Protein AF-A0A6L5R1G2-F1 (afdb_monomer)

Solvent-accessible surface area (backbone 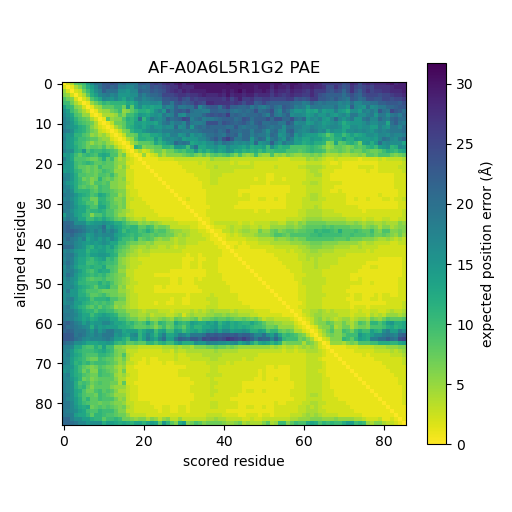atoms only — not comparable to full-atom values): 4821 Å² total; per-residue (Å²): 144,82,80,94,79,56,59,39,70,44,96,87,71,47,75,26,60,32,67,38,18,50,53,16,26,53,51,42,51,52,51,47,61,73,70,47,59,96,82,54,52,70,70,55,51,25,52,50,26,47,55,50,32,54,54,55,69,69,60,73,50,85,90,61,74,46,75,58,52,53,18,18,50,49,19,18,41,53,46,24,50,55,50,41,70,107

Nearest PDB structures (foldseek):
  4zvb-assembly2_D  TM=3.320E-01  e=7.912E+00  Escherichia coli K-12

Mean predicted aligned error: 7.52 Å

Secondary structure (DSSP, 8-state):
---SS-EEE-TTS-EEEHHHHHHHHHHHHHHHHHHS-TT--HHHHHHHHHHHHHHHHHPPPTTS--HHHHHHHHHHHHHHHHHHT-

Organism: NCBI:txid2666141

Foldseek 3Di:
DDQPPDFDQFPVRDTARVVLLQLLLVVLVVVLVVVDDPPHDLVRSLVSLVVSLVVLVPDDDDPHDDSSSVSSSSSSNRNSVVSNVD

Structure (mmCIF, N/CA/C/O backbone):
data_AF-A0A6L5R1G2-F1
#
_entry.id   AF-A0A6L5R1G2-F1
#
loop_
_atom_site.group_PDB
_atom_site.id
_atom_site.type_symbol
_atom_site.label_atom_id
_atom_site.label_alt_id
_atom_site.label_comp_id
_atom_site.label_asym_id
_atom_site.label_entity_id
_atom_site.label_seq_id
_atom_site.pdbx_PDB_ins_code
_atom_site.Cartn_x
_atom_site.Cartn_y
_atom_site.Cartn_z
_atom_site.occupancy
_atom_site.B_iso_or_equiv
_atom_site.auth_seq_id
_atom_site.auth_comp_id
_atom_site.auth_asym_id
_atom_site.auth_atom_id
_atom_site.pdbx_PDB_model_num
ATOM 1 N N . MET A 1 1 ? 28.920 -0.384 -6.966 1.00 40.00 1 MET A N 1
ATOM 2 C CA . MET A 1 1 ? 28.183 -1.137 -8.002 1.00 40.00 1 MET A CA 1
ATOM 3 C C . MET A 1 1 ? 27.759 -2.462 -7.390 1.00 40.00 1 MET A C 1
ATOM 5 O O . MET A 1 1 ? 28.514 -3.419 -7.430 1.00 40.00 1 MET A O 1
ATOM 9 N N . GLY A 1 2 ? 26.608 -2.473 -6.731 1.00 48.91 2 GLY A N 1
ATOM 10 C CA . GLY A 1 2 ? 25.921 -3.673 -6.256 1.00 48.91 2 GLY A CA 1
ATOM 11 C C . GLY A 1 2 ? 24.469 -3.589 -6.728 1.00 48.91 2 GLY A C 1
ATOM 12 O O . GLY A 1 2 ? 24.070 -2.544 -7.229 1.00 48.91 2 GLY A O 1
ATOM 13 N N . ASP A 1 3 ? 23.705 -4.662 -6.559 1.00 42.81 3 ASP A N 1
ATOM 14 C CA . ASP A 1 3 ? 22.228 -4.667 -6.591 1.00 42.81 3 ASP A CA 1
ATOM 15 C C . ASP A 1 3 ? 21.541 -5.139 -7.885 1.00 42.81 3 ASP A C 1
ATOM 17 O O . ASP A 1 3 ? 20.343 -4.935 -8.061 1.00 42.81 3 ASP A O 1
ATOM 21 N N . ALA A 1 4 ? 22.235 -5.884 -8.753 1.00 50.81 4 ALA A N 1
ATOM 22 C CA . ALA A 1 4 ? 21.569 -6.643 -9.825 1.00 50.81 4 ALA A CA 1
ATOM 23 C C . ALA A 1 4 ? 20.965 -7.993 -9.361 1.00 50.81 4 ALA A C 1
ATOM 25 O O . ALA A 1 4 ? 20.314 -8.671 -10.151 1.00 50.81 4 ALA A O 1
ATOM 26 N N . THR A 1 5 ? 21.164 -8.408 -8.103 1.00 53.88 5 THR A N 1
ATOM 27 C CA . THR A 1 5 ? 20.864 -9.784 -7.644 1.00 53.88 5 THR A CA 1
ATOM 28 C C . THR A 1 5 ? 19.776 -9.924 -6.580 1.00 53.88 5 THR A C 1
ATOM 30 O O . THR A 1 5 ? 19.397 -11.050 -6.266 1.0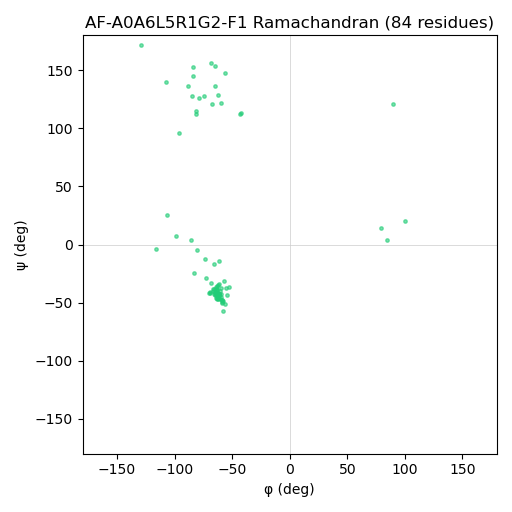0 53.88 5 THR A O 1
ATOM 33 N N . SER A 1 6 ? 19.206 -8.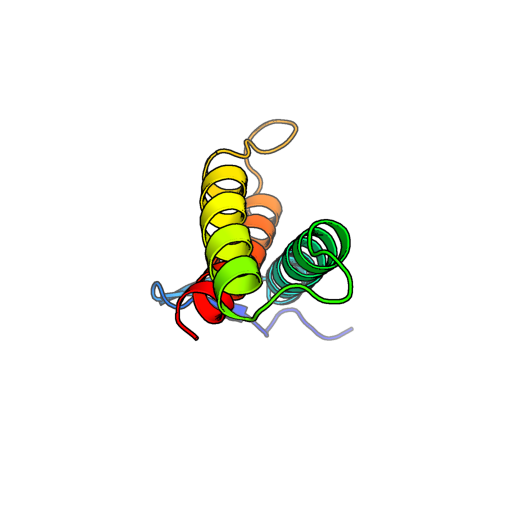837 -6.060 1.00 48.59 6 SER A N 1
ATOM 34 C CA . SER A 1 6 ? 18.125 -8.930 -5.069 1.00 48.59 6 SER A CA 1
ATOM 35 C C . SER A 1 6 ? 16.769 -8.802 -5.759 1.00 48.59 6 SER A C 1
ATOM 37 O O . SER A 1 6 ? 16.290 -7.704 -6.032 1.00 48.59 6 SER A O 1
ATOM 39 N N . CYS A 1 7 ? 16.145 -9.936 -6.074 1.00 54.09 7 CYS A N 1
ATOM 40 C CA . CYS A 1 7 ? 14.721 -9.970 -6.397 1.00 54.09 7 CYS A CA 1
ATOM 41 C C . CYS A 1 7 ? 13.929 -10.078 -5.090 1.00 54.09 7 CYS A C 1
ATOM 43 O O . CYS A 1 7 ? 14.192 -10.970 -4.286 1.00 54.09 7 CYS A O 1
ATOM 45 N N . ALA A 1 8 ? 12.957 -9.191 -4.877 1.00 60.09 8 ALA A N 1
ATOM 46 C CA . ALA A 1 8 ? 11.959 -9.393 -3.837 1.00 60.09 8 ALA A CA 1
ATOM 47 C C . ALA A 1 8 ? 10.933 -10.400 -4.366 1.00 60.09 8 ALA A C 1
ATOM 49 O O . ALA A 1 8 ? 10.392 -10.217 -5.461 1.00 60.09 8 ALA A O 1
ATOM 50 N N . LEU A 1 9 ? 10.698 -11.475 -3.614 1.00 57.91 9 LEU A N 1
ATOM 51 C CA . LEU A 1 9 ? 9.650 -12.433 -3.936 1.00 57.91 9 LEU A CA 1
ATOM 52 C C . LEU A 1 9 ? 8.325 -11.861 -3.427 1.00 57.91 9 LEU A C 1
ATOM 54 O O . LEU A 1 9 ? 8.132 -11.726 -2.217 1.00 57.91 9 LEU A O 1
ATOM 58 N N . ALA A 1 10 ? 7.428 -11.500 -4.339 1.00 59.50 10 ALA A N 1
ATOM 59 C CA . ALA A 1 10 ? 6.060 -11.191 -3.955 1.00 59.50 10 ALA A CA 1
ATOM 60 C C . ALA A 1 10 ? 5.356 -12.472 -3.480 1.00 59.50 10 ALA A C 1
ATOM 62 O O . ALA A 1 10 ? 5.729 -13.590 -3.844 1.00 59.50 10 ALA A O 1
ATOM 63 N N . LYS A 1 11 ? 4.312 -12.318 -2.661 1.00 57.12 11 LYS A N 1
ATOM 64 C CA . LYS A 1 11 ? 3.553 -13.439 -2.082 1.00 57.12 11 LYS A CA 1
ATOM 65 C C . LYS A 1 11 ? 2.862 -14.330 -3.132 1.00 57.12 11 LYS A C 1
ATOM 67 O O . LYS A 1 11 ? 2.456 -15.441 -2.812 1.00 57.12 11 LYS A O 1
ATOM 72 N N . ASP A 1 12 ? 2.766 -13.866 -4.380 1.00 58.75 12 ASP A N 1
ATOM 73 C CA . ASP A 1 12 ? 2.291 -14.621 -5.548 1.00 58.75 12 ASP A CA 1
ATOM 74 C C . ASP A 1 12 ? 3.396 -15.446 -6.250 1.00 58.75 12 ASP A C 1
ATOM 76 O O . ASP A 1 12 ? 3.141 -16.075 -7.277 1.00 58.75 12 ASP A O 1
ATOM 80 N N . GLY A 1 13 ? 4.617 -15.457 -5.703 1.00 59.62 13 GLY A N 1
ATOM 81 C CA . GLY A 1 13 ? 5.765 -16.206 -6.213 1.00 59.62 13 GLY A CA 1
ATOM 82 C C . GLY A 1 13 ? 6.547 -15.500 -7.322 1.00 59.62 13 GLY A C 1
ATOM 83 O O . GLY A 1 13 ? 7.484 -16.088 -7.864 1.00 59.62 13 GLY A O 1
ATOM 84 N N . ARG A 1 14 ? 6.199 -14.257 -7.682 1.00 66.06 14 ARG A N 1
ATOM 85 C CA . ARG A 1 14 ? 6.895 -13.520 -8.744 1.00 66.06 14 ARG A CA 1
ATOM 86 C C . ARG A 1 14 ? 8.092 -12.741 -8.209 1.00 66.06 14 ARG A C 1
ATOM 88 O O . ARG A 1 14 ? 8.023 -12.057 -7.189 1.00 66.06 14 ARG A O 1
ATOM 95 N N . SER A 1 15 ? 9.192 -12.819 -8.954 1.00 62.47 15 SER A N 1
ATOM 96 C CA . SER A 1 15 ? 10.407 -12.047 -8.699 1.00 62.47 15 SER A CA 1
ATOM 97 C C . SER A 1 15 ? 10.277 -10.638 -9.264 1.00 62.47 15 SER A C 1
ATOM 99 O O . SER A 1 15 ? 10.241 -10.443 -10.484 1.00 62.47 15 SER A O 1
ATOM 101 N N . HIS A 1 16 ? 10.278 -9.654 -8.373 1.00 61.97 16 HIS A N 1
ATOM 102 C CA . HIS A 1 16 ? 10.280 -8.240 -8.723 1.00 61.97 16 HIS A CA 1
ATOM 103 C C . HIS A 1 16 ? 11.650 -7.614 -8.422 1.00 61.97 16 HIS A C 1
ATOM 105 O O . HIS A 1 16 ? 12.234 -7.924 -7.380 1.00 61.97 16 HIS A O 1
ATOM 111 N N . PRO A 1 17 ? 12.174 -6.718 -9.284 1.00 72.50 17 PRO A N 1
ATOM 112 C CA . PRO A 1 17 ? 13.247 -5.799 -8.915 1.00 72.50 17 PRO A CA 1
ATOM 113 C C . PRO A 1 17 ? 13.020 -5.206 -7.514 1.00 72.50 17 PRO A C 1
ATOM 115 O O . PRO A 1 17 ? 12.054 -4.465 -7.302 1.00 72.50 17 PRO A O 1
ATOM 118 N N . ALA A 1 18 ? 13.887 -5.545 -6.546 1.00 74.06 18 ALA A N 1
ATOM 119 C CA . ALA A 1 18 ? 13.638 -5.233 -5.134 1.00 74.06 18 ALA A CA 1
ATOM 120 C C . ALA A 1 18 ? 13.539 -3.728 -4.865 1.00 74.06 18 ALA A C 1
ATOM 122 O O . ALA A 1 18 ? 12.725 -3.318 -4.041 1.00 74.06 18 ALA A O 1
ATOM 123 N N . GLY A 1 19 ? 14.310 -2.909 -5.591 1.00 81.00 19 GLY A N 1
ATOM 124 C CA . GLY A 1 19 ? 14.263 -1.451 -5.466 1.00 81.00 19 GLY A CA 1
ATOM 125 C C . GLY A 1 19 ? 12.863 -0.903 -5.740 1.00 81.00 19 GLY A C 1
ATOM 126 O O . GLY A 1 19 ? 12.245 -0.311 -4.857 1.00 81.00 19 GLY A O 1
ATOM 127 N N . LYS A 1 20 ? 12.308 -1.191 -6.924 1.00 87.19 20 LYS A N 1
ATOM 128 C CA . LYS A 1 20 ? 10.968 -0.716 -7.306 1.00 87.19 20 LYS A CA 1
ATOM 129 C C . LYS A 1 20 ? 9.871 -1.294 -6.424 1.00 87.19 20 LYS A C 1
ATOM 131 O O . LYS A 1 20 ? 8.956 -0.571 -6.045 1.00 87.19 20 LYS A O 1
ATOM 136 N N . PHE A 1 21 ? 9.988 -2.560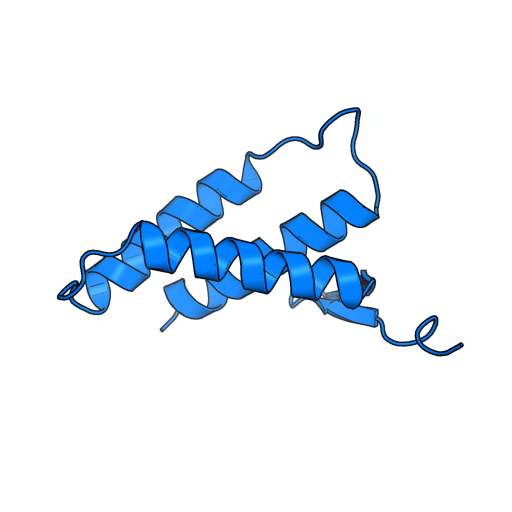 -6.036 1.00 88.06 21 PHE A N 1
ATOM 137 C CA . PHE A 1 21 ? 9.058 -3.176 -5.095 1.00 88.06 21 PHE A CA 1
ATOM 138 C C . PHE A 1 21 ? 9.052 -2.462 -3.733 1.00 88.06 21 PHE A C 1
ATOM 140 O O . PHE A 1 21 ? 7.992 -2.123 -3.207 1.00 88.06 21 PHE A O 1
ATOM 147 N N . HIS A 1 22 ? 10.225 -2.165 -3.170 1.00 89.50 22 HIS A N 1
ATOM 148 C CA . HIS A 1 22 ? 10.321 -1.447 -1.901 1.00 89.50 22 HIS A CA 1
ATOM 149 C C . HIS A 1 22 ? 9.822 0.003 -2.010 1.00 89.50 22 HIS A C 1
ATOM 151 O O . HIS A 1 22 ? 9.099 0.461 -1.126 1.00 89.50 22 HIS A O 1
ATOM 157 N N . GLU A 1 23 ? 10.124 0.700 -3.112 1.00 93.38 23 GLU A N 1
ATOM 158 C CA . GLU A 1 23 ? 9.550 2.023 -3.407 1.00 93.38 23 GLU A CA 1
ATOM 159 C C . GLU A 1 23 ? 8.013 1.984 -3.383 1.00 93.38 23 GLU A C 1
ATOM 161 O O . GLU A 1 23 ? 7.378 2.849 -2.780 1.00 93.38 23 GLU A O 1
ATOM 166 N N . GLY A 1 24 ? 7.421 0.947 -3.983 1.00 95.06 24 GLY A N 1
ATOM 167 C CA . GLY A 1 24 ? 5.982 0.697 -3.972 1.00 95.06 24 GLY A CA 1
ATOM 168 C C . GLY A 1 24 ? 5.399 0.547 -2.572 1.00 95.06 24 GLY A C 1
ATOM 169 O O . GLY A 1 24 ? 4.425 1.220 -2.232 1.00 95.06 24 GLY A O 1
ATOM 170 N N . ARG A 1 25 ? 6.023 -0.298 -1.737 1.00 96.12 25 ARG A N 1
ATOM 171 C CA . ARG A 1 25 ? 5.616 -0.510 -0.335 1.00 96.12 25 ARG A CA 1
ATOM 172 C C . ARG A 1 25 ? 5.609 0.803 0.440 1.00 96.12 25 ARG A C 1
ATOM 174 O O . ARG A 1 25 ? 4.616 1.144 1.077 1.00 96.12 25 ARG A O 1
ATOM 181 N N . THR A 1 26 ? 6.707 1.550 0.361 1.00 97.19 26 THR A N 1
ATOM 182 C CA . THR A 1 26 ? 6.872 2.817 1.081 1.00 97.19 26 THR A CA 1
ATOM 183 C C . THR A 1 26 ? 5.878 3.870 0.601 1.00 97.19 26 THR A C 1
ATOM 185 O O . THR A 1 26 ? 5.272 4.560 1.421 1.00 97.19 26 THR A O 1
ATOM 188 N N . ALA A 1 27 ? 5.651 3.970 -0.711 1.00 97.50 27 ALA A N 1
ATOM 189 C CA . ALA A 1 27 ? 4.677 4.902 -1.265 1.00 97.50 27 ALA A CA 1
ATOM 190 C C . ALA A 1 27 ? 3.248 4.588 -0.798 1.00 97.50 27 ALA A C 1
ATOM 192 O O . ALA A 1 27 ? 2.554 5.489 -0.325 1.00 97.50 27 ALA A O 1
ATOM 193 N N . ALA A 1 28 ? 2.834 3.319 -0.859 1.00 97.56 28 ALA A N 1
ATOM 194 C CA . ALA A 1 28 ? 1.501 2.895 -0.443 1.00 97.56 28 ALA A CA 1
ATOM 195 C C . ALA A 1 28 ? 1.250 3.114 1.057 1.00 97.56 28 ALA A C 1
ATOM 197 O O . ALA A 1 28 ? 0.204 3.638 1.438 1.00 97.56 28 ALA A O 1
ATOM 198 N N . LEU A 1 29 ? 2.222 2.785 1.914 1.00 96.88 29 LEU A N 1
ATOM 199 C CA . LEU A 1 29 ? 2.114 3.042 3.353 1.00 96.88 29 LEU A CA 1
ATOM 200 C C . LEU A 1 29 ? 2.095 4.542 3.664 1.00 96.88 29 LEU A C 1
ATOM 202 O O . LEU A 1 29 ? 1.330 4.980 4.517 1.00 96.88 29 LEU A O 1
ATOM 206 N N . GLY A 1 30 ? 2.880 5.350 2.948 1.00 97.38 30 GLY A N 1
ATOM 207 C CA . GLY A 1 30 ? 2.836 6.805 3.085 1.00 97.38 30 GLY A CA 1
ATOM 208 C C . GLY A 1 30 ? 1.487 7.405 2.675 1.00 97.38 30 GLY A C 1
ATOM 209 O O . GLY A 1 30 ? 1.018 8.344 3.314 1.00 97.38 30 GLY A O 1
ATOM 210 N N . GLU A 1 31 ? 0.852 6.878 1.624 1.00 97.69 31 GLU A N 1
ATOM 211 C CA . GLU A 1 31 ? -0.516 7.255 1.240 1.00 97.69 31 GLU A CA 1
ATOM 212 C C . GLU A 1 31 ? -1.529 6.875 2.325 1.00 97.69 31 GLU A C 1
ATOM 214 O O . GLU A 1 31 ? -2.334 7.721 2.712 1.00 97.69 31 GLU A O 1
ATOM 219 N N . LEU A 1 32 ? -1.444 5.655 2.867 1.00 96.81 32 LEU A N 1
ATOM 220 C CA . LEU A 1 32 ? -2.297 5.210 3.968 1.00 96.81 32 LEU A CA 1
ATOM 221 C C . LEU A 1 32 ? -2.152 6.120 5.196 1.00 96.81 32 LEU A C 1
ATOM 223 O O . LEU A 1 32 ? -3.151 6.600 5.717 1.00 96.81 32 LEU A O 1
ATOM 227 N N . LEU A 1 33 ? -0.919 6.421 5.615 1.00 95.12 33 LEU A N 1
ATOM 228 C CA . LEU A 1 33 ? -0.650 7.299 6.759 1.00 95.12 33 LEU A CA 1
ATOM 229 C C . LEU A 1 33 ? -1.230 8.706 6.576 1.00 95.12 33 LEU A C 1
ATOM 231 O O . LEU A 1 33 ? -1.720 9.285 7.537 1.00 95.12 33 LEU A O 1
ATOM 235 N N . ARG A 1 34 ? -1.199 9.255 5.356 1.00 95.56 34 ARG A N 1
ATOM 236 C CA . ARG A 1 34 ? -1.808 10.562 5.054 1.00 95.56 34 ARG A CA 1
ATOM 237 C C . ARG A 1 34 ? -3.336 10.518 5.022 1.00 95.56 34 ARG A C 1
ATOM 239 O O . ARG A 1 34 ? -3.964 11.541 5.268 1.00 95.56 34 ARG A O 1
ATOM 246 N N . ALA A 1 35 ? -3.920 9.371 4.680 1.00 93.50 35 ALA A N 1
ATOM 247 C CA . ALA A 1 35 ? -5.367 9.179 4.642 1.00 93.50 35 ALA A CA 1
ATOM 248 C C . ALA A 1 35 ? -5.961 8.856 6.024 1.00 93.50 35 ALA A C 1
ATOM 250 O O . ALA A 1 35 ? -7.145 9.105 6.252 1.00 93.50 35 ALA A O 1
ATOM 251 N N . CYS A 1 36 ? -5.161 8.305 6.938 1.00 93.06 36 CYS A N 1
ATOM 252 C CA . CYS A 1 36 ? -5.590 7.986 8.293 1.00 93.06 36 CYS A CA 1
ATOM 253 C C . CYS A 1 36 ? -5.712 9.251 9.161 1.00 93.06 36 CYS A C 1
ATOM 255 O O . CYS A 1 36 ? -4.746 10.004 9.297 1.00 93.06 36 CYS A O 1
ATOM 257 N N . PRO A 1 37 ? -6.862 9.462 9.827 1.00 89.88 37 PRO A N 1
ATOM 258 C CA . PRO A 1 37 ? -6.943 10.380 10.959 1.00 89.88 37 PRO A CA 1
ATOM 259 C C . PRO A 1 37 ? -5.933 10.007 12.055 1.00 89.88 37 PRO A C 1
ATOM 261 O O . PRO A 1 37 ? -5.674 8.823 12.269 1.00 89.88 37 PRO A O 1
ATOM 264 N N . ALA A 1 38 ? -5.410 11.001 12.781 1.00 87.56 38 ALA A N 1
ATOM 265 C CA . ALA A 1 38 ? -4.395 10.789 13.822 1.00 87.56 38 ALA A CA 1
ATOM 266 C C . ALA A 1 38 ? -4.830 9.773 14.898 1.00 87.56 38 ALA A C 1
ATOM 268 O O . ALA A 1 38 ? -4.027 8.946 15.316 1.00 87.56 38 ALA A O 1
ATOM 269 N N . ASP A 1 39 ? -6.115 9.788 15.263 1.00 91.69 39 ASP A N 1
ATOM 270 C CA . ASP A 1 39 ? -6.704 8.913 16.286 1.00 91.69 39 ASP A CA 1
ATOM 271 C C . ASP A 1 39 ? -7.593 7.813 15.680 1.00 91.69 39 ASP A C 1
ATOM 273 O O . ASP A 1 39 ? -8.546 7.337 16.302 1.00 91.69 39 ASP A O 1
ATOM 277 N N . ALA A 1 40 ? -7.336 7.430 14.425 1.00 90.31 40 ALA A N 1
ATOM 278 C CA . ALA A 1 40 ? -8.118 6.397 13.763 1.00 90.31 40 ALA A CA 1
ATOM 279 C C . ALA A 1 40 ? -7.987 5.055 14.508 1.00 90.31 40 ALA A C 1
ATOM 281 O O . ALA A 1 40 ? -6.868 4.584 14.733 1.00 90.31 40 ALA A O 1
ATOM 282 N N . PRO A 1 41 ? -9.103 4.387 14.852 1.00 94.12 41 PRO A N 1
ATOM 283 C CA . PRO A 1 41 ? -9.032 3.054 15.427 1.00 94.12 41 PRO A CA 1
ATOM 284 C C . PRO A 1 41 ? -8.447 2.074 14.404 1.00 94.12 41 PRO A C 1
ATOM 286 O O . PRO A 1 41 ? -8.604 2.252 13.193 1.00 94.12 41 PRO A O 1
ATOM 289 N N . GLY A 1 42 ? -7.819 0.998 14.887 1.00 92.81 42 GLY A N 1
ATOM 290 C CA . GLY A 1 42 ? -7.169 0.000 14.028 1.00 92.81 42 GLY A CA 1
ATOM 291 C C . GLY A 1 42 ? -8.085 -0.563 12.934 1.00 92.81 42 GLY A C 1
ATOM 292 O O . GLY A 1 42 ? -7.654 -0.714 11.796 1.00 92.81 42 GLY A O 1
ATOM 293 N N . SER A 1 43 ? -9.375 -0.761 13.226 1.00 94.94 43 SER A N 1
ATOM 294 C CA . SER A 1 43 ? -10.370 -1.205 12.238 1.00 94.94 43 SER A CA 1
ATOM 295 C C . SER A 1 43 ? -10.566 -0.218 11.080 1.00 94.94 43 SER A C 1
ATOM 297 O O . SER A 1 43 ? -10.746 -0.639 9.938 1.00 94.94 43 SER A O 1
ATOM 299 N N . THR A 1 44 ? -10.479 1.090 11.338 1.00 95.25 44 THR A N 1
ATOM 300 C CA . THR A 1 44 ? -10.520 2.122 10.293 1.00 95.25 44 THR A CA 1
ATOM 301 C C . THR A 1 44 ? -9.261 2.076 9.434 1.00 95.25 44 THR A C 1
ATOM 303 O O . THR A 1 44 ? -9.358 2.181 8.215 1.00 95.25 44 THR A O 1
ATOM 306 N N . ILE A 1 45 ? -8.089 1.869 10.042 1.00 95.62 45 ILE A N 1
ATOM 307 C CA . ILE A 1 45 ? -6.817 1.738 9.313 1.00 95.62 45 ILE A CA 1
ATOM 308 C C . ILE A 1 45 ? -6.859 0.513 8.386 1.00 95.62 45 ILE A C 1
ATOM 310 O O . ILE A 1 45 ? -6.508 0.620 7.212 1.00 95.62 45 ILE A O 1
ATOM 314 N N . VAL A 1 46 ? -7.358 -0.623 8.883 1.00 96.56 46 VAL A N 1
ATOM 315 C CA . VAL A 1 46 ? -7.563 -1.860 8.110 1.00 96.56 46 VAL A CA 1
ATOM 316 C C . VAL A 1 46 ? -8.511 -1.626 6.928 1.00 96.56 46 VAL A C 1
ATOM 318 O O . VAL A 1 46 ? -8.189 -1.983 5.792 1.00 96.56 46 VAL A O 1
ATOM 321 N N . ALA A 1 47 ? -9.651 -0.966 7.158 1.00 96.25 47 ALA A N 1
ATOM 322 C CA . ALA A 1 47 ? -10.617 -0.660 6.102 1.00 96.25 47 ALA A CA 1
ATOM 323 C C . ALA A 1 47 ? -10.04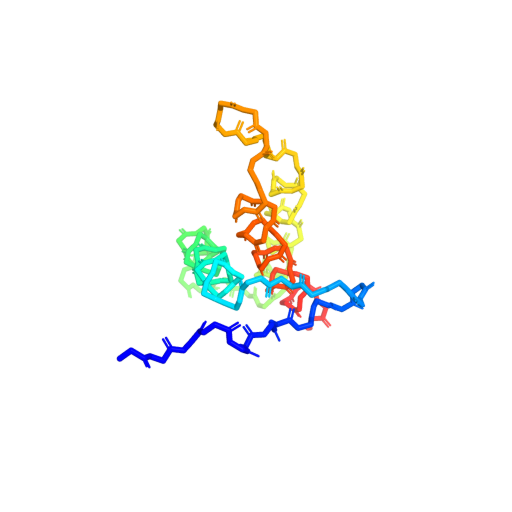8 0.301 5.039 1.00 96.25 47 ALA A C 1
ATOM 325 O O . ALA A 1 47 ? -10.254 0.098 3.839 1.00 96.25 47 ALA A 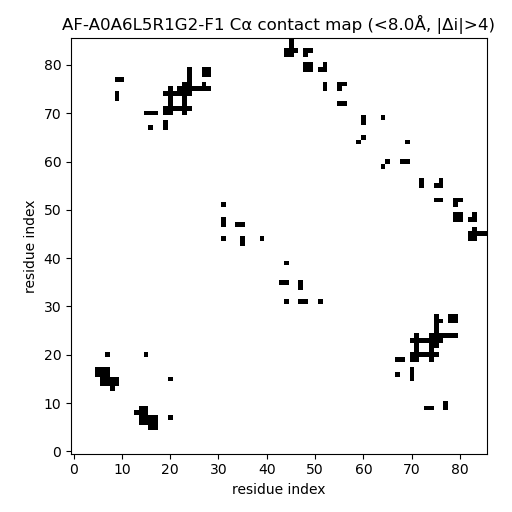O 1
ATOM 326 N N . LEU A 1 48 ? -9.296 1.323 5.461 1.00 96.81 48 LEU A N 1
ATOM 327 C CA . LEU A 1 48 ? -8.611 2.247 4.554 1.00 96.81 48 LEU A CA 1
ATOM 328 C C . LEU A 1 48 ? -7.542 1.532 3.726 1.00 96.81 48 LEU A C 1
ATOM 330 O O . LEU A 1 48 ? -7.462 1.762 2.520 1.00 96.81 48 LEU A O 1
ATOM 334 N N . ALA A 1 49 ? -6.766 0.631 4.334 1.00 97.44 49 ALA A N 1
ATOM 335 C CA . ALA A 1 49 ? -5.770 -0.165 3.626 1.00 97.44 49 ALA A CA 1
ATOM 336 C C . ALA A 1 49 ? -6.410 -1.049 2.542 1.00 97.44 49 ALA A C 1
ATOM 338 O O . ALA A 1 49 ? -5.918 -1.078 1.413 1.00 97.44 49 ALA A O 1
ATOM 339 N N . ALA A 1 50 ? -7.539 -1.702 2.844 1.00 96.88 50 ALA A N 1
ATOM 340 C CA . ALA A 1 50 ? -8.284 -2.501 1.871 1.00 96.88 50 ALA A CA 1
ATOM 341 C C . ALA A 1 50 ? -8.815 -1.648 0.703 1.00 96.88 50 ALA A C 1
ATOM 343 O O . ALA A 1 50 ? -8.613 -1.995 -0.461 1.00 96.88 50 ALA A O 1
ATOM 344 N N . SER A 1 51 ? -9.423 -0.494 0.998 1.00 96.94 51 SER A N 1
ATOM 345 C CA . SER A 1 51 ? -9.906 0.444 -0.027 1.00 96.94 51 SER A CA 1
ATOM 346 C C . SER A 1 51 ? -8.772 0.971 -0.913 1.00 96.94 51 SER A C 1
ATOM 348 O O . SER A 1 51 ? -8.892 1.033 -2.139 1.00 96.94 51 SER A O 1
ATOM 350 N N . LEU A 1 52 ? -7.633 1.321 -0.313 1.00 97.31 52 LEU A N 1
ATOM 351 C CA . LEU A 1 52 ? -6.473 1.811 -1.048 1.00 97.31 52 LEU A CA 1
ATOM 352 C C . LEU A 1 52 ? -5.843 0.708 -1.911 1.00 97.31 52 LEU A C 1
ATOM 354 O O . LEU A 1 52 ? -5.379 0.994 -3.015 1.00 97.31 52 LEU A O 1
ATOM 358 N N . ALA A 1 53 ? -5.881 -0.553 -1.467 1.00 96.56 53 ALA A N 1
ATOM 359 C CA . ALA A 1 53 ? -5.415 -1.682 -2.267 1.00 96.56 53 ALA A CA 1
ATOM 360 C C . ALA A 1 53 ? -6.228 -1.824 -3.563 1.00 96.56 53 ALA A C 1
ATOM 362 O O . ALA A 1 53 ? -5.635 -1.991 -4.629 1.00 96.56 53 ALA A O 1
ATOM 363 N N . GLU A 1 54 ? -7.558 -1.681 -3.514 1.00 96.19 54 GLU A N 1
ATOM 364 C CA . GLU A 1 54 ? -8.388 -1.695 -4.730 1.00 96.19 54 GLU A CA 1
ATOM 365 C C . GLU A 1 54 ? -8.028 -0.552 -5.684 1.00 96.19 54 GLU A C 1
ATOM 367 O O . GLU A 1 54 ? -7.866 -0.765 -6.889 1.00 96.19 54 GLU A O 1
ATOM 372 N N . GLN A 1 55 ? -7.809 0.651 -5.146 1.00 95.75 55 GLN A N 1
ATOM 373 C CA . GLN A 1 55 ? -7.374 1.794 -5.949 1.00 95.75 55 GLN A CA 1
ATOM 374 C C . GLN A 1 55 ? -6.036 1.510 -6.636 1.00 95.75 55 GLN A C 1
ATOM 376 O O . GLN A 1 55 ? -5.894 1.757 -7.831 1.00 95.75 55 GLN A O 1
ATOM 381 N N . TRP A 1 56 ? -5.068 0.943 -5.912 1.00 95.19 56 TRP A N 1
ATOM 382 C CA . TRP A 1 56 ? -3.766 0.562 -6.457 1.00 95.19 56 TRP A CA 1
ATOM 383 C C . TRP A 1 56 ? -3.860 -0.520 -7.539 1.00 95.19 56 TRP A C 1
ATOM 385 O O . TRP A 1 56 ? -3.118 -0.445 -8.520 1.00 95.19 56 TRP A O 1
ATOM 395 N N . ARG A 1 57 ? -4.783 -1.489 -7.424 1.00 93.50 57 ARG A N 1
ATOM 396 C CA . ARG A 1 57 ? -5.014 -2.498 -8.478 1.00 93.50 57 ARG A CA 1
ATOM 397 C C . ARG A 1 57 ? -5.503 -1.856 -9.771 1.00 93.50 57 ARG A C 1
ATOM 399 O O . ARG A 1 57 ? -5.049 -2.245 -10.846 1.00 93.50 57 ARG A O 1
ATOM 406 N N . GLY A 1 58 ? -6.372 -0.853 -9.655 1.00 91.12 58 GLY A N 1
ATOM 407 C CA . GLY A 1 58 ? -6.902 -0.096 -10.788 1.00 91.12 58 GLY A CA 1
ATOM 408 C C . GLY A 1 58 ? -5.911 0.879 -11.434 1.00 91.12 58 GLY A C 1
ATOM 409 O O . GLY A 1 58 ? -6.182 1.367 -12.530 1.00 91.12 58 GLY A O 1
ATOM 410 N N . ARG A 1 59 ? -4.758 1.172 -10.809 1.00 90.31 59 ARG A N 1
ATOM 411 C CA . ARG A 1 59 ? -3.785 2.127 -11.366 1.00 90.31 59 ARG A CA 1
ATOM 412 C C . ARG A 1 59 ? -3.143 1.578 -12.641 1.00 90.31 59 ARG A C 1
ATOM 414 O O . ARG A 1 59 ? -2.462 0.544 -12.641 1.00 90.31 59 ARG A O 1
ATOM 421 N N . THR A 1 60 ? -3.311 2.327 -13.723 1.00 85.19 60 THR A N 1
ATOM 422 C CA . THR A 1 60 ? -2.633 2.102 -15.000 1.00 85.19 60 THR A CA 1
ATOM 423 C C . THR A 1 60 ? -1.251 2.737 -14.994 1.00 85.19 60 THR A C 1
ATOM 425 O O . THR A 1 60 ? -1.055 3.814 -14.433 1.00 85.19 60 THR A O 1
ATOM 428 N N . ALA A 1 61 ? -0.298 2.090 -15.659 1.00 80.75 61 ALA A N 1
ATOM 429 C CA . ALA A 1 61 ? 1.036 2.641 -15.820 1.00 80.75 61 ALA A CA 1
ATOM 430 C C . ALA A 1 61 ? 1.006 3.924 -16.659 1.00 80.75 61 ALA A C 1
ATOM 432 O O . ALA A 1 61 ? 0.379 3.922 -17.726 1.00 80.75 61 ALA A O 1
ATOM 433 N N . PRO A 1 62 ? 1.730 4.979 -16.262 1.00 74.56 62 PRO A N 1
ATOM 434 C CA . PRO A 1 62 ? 1.995 6.093 -17.159 1.00 74.56 62 PRO A CA 1
ATOM 435 C C . PRO A 1 62 ? 2.750 5.578 -18.397 1.00 74.56 62 PRO A C 1
ATOM 437 O O . PRO A 1 62 ? 3.815 4.982 -18.261 1.00 74.56 62 PRO A O 1
ATOM 440 N N . GLY A 1 63 ? 2.198 5.781 -19.597 1.00 75.44 63 GLY A N 1
ATOM 441 C CA . GLY A 1 63 ? 2.893 5.487 -20.860 1.00 75.44 63 GLY A CA 1
ATOM 442 C C . GLY A 1 63 ? 2.937 4.019 -21.312 1.00 75.44 63 GLY A C 1
ATOM 443 O O . GLY A 1 63 ? 3.693 3.711 -22.226 1.00 75.44 63 GLY A O 1
ATOM 444 N N . GLY A 1 64 ? 2.123 3.128 -20.733 1.00 61.53 64 GLY A N 1
ATOM 445 C CA . GLY A 1 64 ? 2.105 1.701 -21.090 1.00 61.53 64 GLY A CA 1
ATOM 446 C C . GLY A 1 64 ? 3.090 0.889 -20.242 1.00 61.53 64 GLY A C 1
ATOM 447 O O . GLY A 1 64 ? 4.278 1.182 -20.194 1.00 61.53 64 GLY A O 1
ATOM 448 N N . GLY A 1 65 ? 2.570 -0.102 -19.514 1.00 66.50 65 GLY A N 1
ATOM 449 C CA . GLY A 1 65 ? 3.231 -0.801 -18.401 1.00 66.50 65 GLY A CA 1
ATOM 450 C C . GLY A 1 65 ? 4.691 -1.184 -18.607 1.00 66.50 65 GLY A C 1
ATOM 451 O O . GLY A 1 65 ? 4.989 -2.098 -19.367 1.00 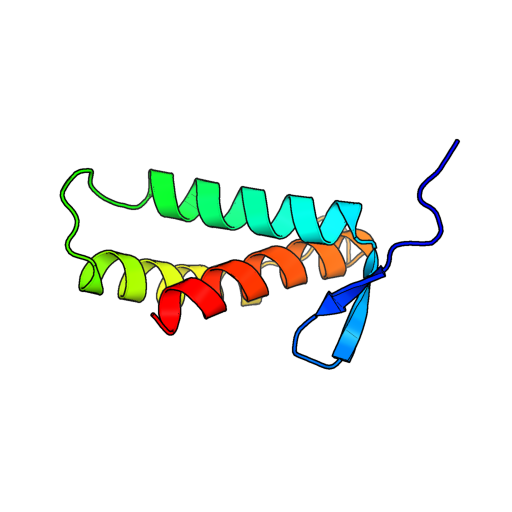66.50 65 GLY A O 1
ATOM 452 N N . SER A 1 66 ? 5.592 -0.544 -17.855 1.00 81.75 66 SER A N 1
ATOM 453 C CA . SER A 1 66 ? 6.959 -1.035 -17.684 1.00 81.75 66 SER A CA 1
ATOM 454 C C . SER A 1 66 ? 7.021 -2.083 -16.567 1.00 81.75 66 SER A C 1
ATOM 456 O O . SER A 1 66 ? 6.249 -2.050 -15.606 1.00 81.75 66 SER A O 1
ATOM 458 N N . ARG A 1 67 ? 7.995 -2.993 -16.651 1.00 82.69 67 ARG A N 1
ATOM 459 C CA . ARG A 1 67 ? 8.276 -3.987 -15.600 1.00 82.69 67 ARG A CA 1
ATOM 460 C C . ARG A 1 67 ? 8.564 -3.338 -14.237 1.00 82.69 67 ARG A C 1
ATOM 462 O O . ARG A 1 67 ? 8.237 -3.897 -13.188 1.00 82.69 67 ARG A O 1
ATOM 469 N N . ASP A 1 68 ? 9.140 -2.140 -14.252 1.00 86.62 68 ASP A N 1
ATOM 470 C CA . ASP A 1 68 ? 9.391 -1.339 -13.054 1.00 86.62 68 ASP A CA 1
ATOM 471 C C . ASP A 1 68 ? 8.091 -0.825 -12.438 1.00 86.62 68 ASP A C 1
ATOM 473 O O . ASP A 1 68 ? 7.925 -0.896 -11.221 1.00 86.62 68 ASP A O 1
ATOM 477 N N . TRP A 1 69 ? 7.145 -0.373 -13.267 1.00 89.62 69 TRP A N 1
ATOM 478 C CA . TRP A 1 69 ? 5.813 0.007 -12.805 1.00 89.62 69 TRP A CA 1
ATOM 479 C C . TRP A 1 69 ? 5.066 -1.178 -12.189 1.00 89.62 69 TRP A C 1
ATOM 481 O O . TRP A 1 69 ? 4.470 -1.043 -11.123 1.00 89.62 69 TRP A O 1
ATOM 491 N N . GLU A 1 70 ? 5.111 -2.349 -12.824 1.00 90.06 70 GLU A N 1
ATOM 492 C CA . GLU A 1 70 ? 4.479 -3.555 -12.278 1.00 90.06 70 GLU A CA 1
ATOM 493 C C . GLU A 1 70 ? 5.061 -3.932 -10.917 1.00 90.06 70 GLU A C 1
ATOM 495 O O . GLU A 1 70 ? 4.316 -4.285 -10.005 1.00 90.06 70 GLU A O 1
ATOM 500 N N . SER A 1 71 ? 6.378 -3.799 -10.766 1.00 90.50 71 SER A N 1
ATOM 501 C CA . SER A 1 71 ? 7.094 -4.099 -9.523 1.00 90.50 71 SER A CA 1
ATOM 502 C C . SER A 1 71 ? 6.783 -3.093 -8.423 1.00 90.50 71 SER A C 1
ATOM 504 O O . SER A 1 71 ? 6.514 -3.485 -7.290 1.00 90.50 71 SER A O 1
ATOM 506 N N . TYR A 1 72 ? 6.729 -1.810 -8.773 1.00 92.62 72 TYR A N 1
ATOM 507 C CA . TYR A 1 72 ? 6.261 -0.741 -7.899 1.00 92.62 72 TYR A CA 1
ATOM 508 C C . TYR A 1 72 ? 4.821 -0.977 -7.429 1.00 92.62 72 TYR A C 1
ATOM 510 O O . TYR A 1 72 ? 4.543 -0.991 -6.230 1.00 92.62 72 TYR A O 1
ATOM 518 N N . ARG A 1 73 ? 3.899 -1.253 -8.354 1.00 94.00 73 ARG A N 1
ATOM 519 C CA . ARG A 1 73 ? 2.501 -1.531 -8.015 1.00 94.00 73 ARG A CA 1
ATOM 520 C C . ARG A 1 73 ? 2.374 -2.775 -7.133 1.00 94.00 73 ARG A C 1
ATOM 522 O O . ARG A 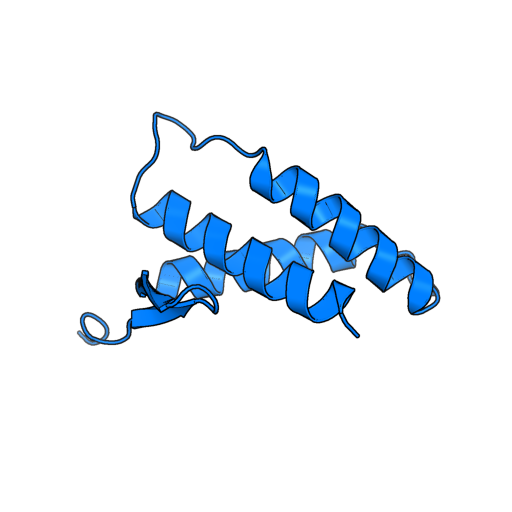1 73 ? 1.633 -2.739 -6.155 1.00 94.00 73 ARG A O 1
ATOM 529 N N . ALA A 1 74 ? 3.099 -3.849 -7.448 1.00 92.88 74 ALA A N 1
ATOM 530 C CA . ALA A 1 74 ? 3.091 -5.087 -6.668 1.00 92.88 74 ALA A CA 1
ATOM 531 C C . ALA A 1 74 ? 3.552 -4.858 -5.223 1.00 92.88 74 ALA A C 1
ATOM 533 O O . ALA A 1 74 ? 2.908 -5.341 -4.295 1.00 92.88 74 ALA A O 1
ATOM 534 N N . GLY A 1 75 ? 4.607 -4.063 -5.028 1.00 93.88 75 GLY A N 1
ATOM 535 C CA . GLY A 1 75 ? 5.082 -3.688 -3.699 1.00 93.88 75 GLY A CA 1
ATOM 536 C C . GLY A 1 75 ? 4.029 -2.960 -2.873 1.00 93.88 75 GLY A C 1
ATOM 537 O O . GLY A 1 75 ? 3.772 -3.329 -1.730 1.00 93.88 75 GLY A O 1
ATOM 538 N N . GLY A 1 76 ? 3.365 -1.959 -3.453 1.00 96.06 76 GLY A N 1
ATOM 539 C CA . GLY A 1 76 ? 2.312 -1.241 -2.735 1.00 96.06 76 GLY A CA 1
ATOM 540 C C . GLY A 1 76 ? 1.126 -2.130 -2.363 1.00 96.06 76 GLY A C 1
ATOM 541 O O . GLY A 1 76 ? 0.652 -2.083 -1.229 1.00 96.06 76 GLY A O 1
ATOM 542 N N . LEU A 1 77 ? 0.697 -3.000 -3.282 1.00 96.25 77 LEU A N 1
ATOM 543 C CA . LEU A 1 77 ? -0.377 -3.964 -3.030 1.00 96.25 77 LEU A CA 1
ATOM 544 C C . LEU A 1 77 ? -0.026 -4.962 -1.922 1.00 96.25 77 LEU A C 1
ATOM 546 O O . LEU A 1 77 ? -0.876 -5.247 -1.082 1.00 96.25 77 LEU A O 1
ATOM 550 N N . ASP A 1 78 ? 1.209 -5.464 -1.899 1.00 95.31 78 ASP A N 1
ATOM 551 C CA . ASP A 1 78 ? 1.697 -6.376 -0.859 1.00 95.31 78 ASP A CA 1
ATOM 552 C C . ASP A 1 78 ? 1.664 -5.719 0.530 1.00 95.31 78 ASP A C 1
ATOM 554 O O . ASP A 1 78 ? 1.136 -6.296 1.482 1.00 95.31 78 ASP A O 1
ATOM 558 N N . ALA A 1 79 ? 2.144 -4.475 0.640 1.00 95.88 79 ALA A N 1
ATOM 559 C CA . ALA A 1 79 ? 2.121 -3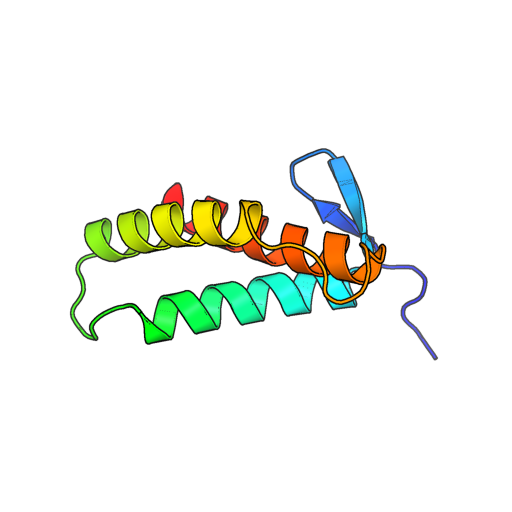.737 1.902 1.00 95.88 79 ALA A CA 1
ATOM 560 C C . ALA A 1 79 ? 0.694 -3.469 2.403 1.00 95.88 79 ALA A C 1
ATOM 562 O O . ALA A 1 79 ? 0.406 -3.691 3.579 1.00 95.88 79 ALA A O 1
ATOM 563 N N . LEU A 1 80 ? -0.206 -3.020 1.523 1.00 97.44 80 LEU A N 1
ATOM 564 C CA . LEU A 1 80 ? -1.593 -2.731 1.898 1.00 97.44 80 LEU A CA 1
ATOM 565 C C . LEU A 1 80 ? -2.359 -4.002 2.278 1.00 97.44 80 LEU A C 1
ATOM 567 O O . LEU A 1 80 ? -3.113 -3.988 3.248 1.00 97.44 80 LEU A O 1
ATOM 571 N N . ALA A 1 81 ? -2.127 -5.111 1.571 1.00 95.31 81 ALA A N 1
ATOM 572 C CA . ALA A 1 81 ? -2.732 -6.398 1.903 1.00 95.31 81 ALA A CA 1
ATOM 573 C C . ALA A 1 81 ? -2.275 -6.922 3.274 1.00 95.31 81 ALA A C 1
ATOM 575 O O . ALA A 1 81 ? -3.079 -7.502 3.999 1.00 95.31 81 ALA A O 1
ATOM 576 N N . ALA A 1 82 ? -1.010 -6.702 3.652 1.00 94.88 82 ALA A N 1
ATOM 577 C CA . ALA A 1 82 ? -0.506 -7.086 4.969 1.00 94.88 82 ALA A CA 1
ATOM 578 C C . ALA A 1 82 ? -1.198 -6.307 6.102 1.00 94.88 82 ALA A C 1
ATOM 580 O O . ALA A 1 82 ? -1.603 -6.908 7.095 1.00 94.88 82 ALA A O 1
ATOM 581 N N . VAL A 1 83 ? -1.388 -4.994 5.929 1.00 95.69 83 VAL A N 1
ATOM 582 C CA . VAL A 1 83 ? -2.123 -4.167 6.901 1.00 95.69 83 VAL A CA 1
ATOM 583 C C . VAL A 1 83 ? -3.597 -4.567 6.962 1.00 95.69 83 VAL A C 1
ATOM 585 O O . VAL A 1 83 ? -4.146 -4.703 8.047 1.00 95.69 83 VAL A O 1
ATOM 588 N N . ALA A 1 84 ? -4.236 -4.810 5.815 1.00 93.75 84 ALA A N 1
ATOM 589 C CA . ALA A 1 84 ? -5.650 -5.183 5.759 1.00 93.75 84 ALA A CA 1
ATOM 590 C C . ALA A 1 84 ? -5.962 -6.560 6.386 1.00 93.75 84 ALA A C 1
ATOM 592 O O . ALA A 1 84 ? -7.121 -6.859 6.658 1.00 93.75 84 ALA A O 1
ATOM 593 N N . ALA A 1 85 ? -4.946 -7.402 6.591 1.00 91.25 85 ALA A N 1
ATOM 594 C CA . ALA A 1 85 ? -5.066 -8.718 7.217 1.00 91.25 85 ALA A CA 1
ATOM 595 C C . ALA A 1 85 ? -4.685 -8.735 8.715 1.00 91.25 85 ALA A C 1
ATOM 597 O O . ALA A 1 85 ? -4.559 -9.824 9.278 1.00 91.25 85 ALA A O 1
ATOM 598 N N . SER A 1 86 ? -4.435 -7.566 9.320 1.00 80.62 86 SER A N 1
ATOM 599 C CA . SER A 1 86 ? -4.017 -7.407 10.726 1.00 80.62 86 SER A CA 1
ATOM 600 C C . SER A 1 86 ? -5.186 -7.304 11.705 1.00 80.62 86 SER A C 1
ATOM 602 O O . SER A 1 86 ? -6.291 -6.898 11.281 1.00 80.62 86 SER A O 1
#

pLDDT: mean 84.39, std 15.91, range [40.0, 97.69]

Sequence (86 aa):
MGDATSCALAKDGRSHPAGKFHEGRTAALGELLRACPADAPGSTIVALAASLAEQWRGRTAPGGGSRDWESYRAGGLDALAAVAAS

Radius of gyration: 13.67 Å; Cα contacts (8 Å, |Δi|>4): 102; chains: 1; bounding box: 39×27×37 Å